Protein AF-A0A7S4ITY6-F1 (afdb_monomer)

Secondary structure (DSSP, 8-state):
-------SSSSSSSSSS-----S-TTSSSSHHHHSSS-----------S---SS-B-SSSS----HHHHHTT--EEEBSSTTEEEEE-TTS-EEEEEPPTT-------

Structure (mmCIF, N/CA/C/O backbone):
data_AF-A0A7S4ITY6-F1
#
_entry.id   AF-A0A7S4ITY6-F1
#
loop_
_atom_site.group_PDB
_atom_site.id
_atom_site.type_symbol
_atom_site.label_atom_id
_atom_site.label_alt_id
_atom_site.label_comp_id
_atom_site.label_asym_id
_atom_site.label_entity_id
_atom_site.label_seq_id
_atom_site.pdbx_PDB_ins_code
_atom_site.Cartn_x
_atom_site.Cartn_y
_atom_site.Cartn_z
_atom_site.occupancy
_atom_site.B_iso_or_equiv
_atom_site.auth_seq_id
_atom_site.auth_comp_id
_atom_site.auth_asym_id
_atom_site.auth_atom_id
_atom_site.pdbx_PDB_model_num
ATOM 1 N N . ARG A 1 1 ? -56.548 37.375 -19.224 1.00 33.31 1 ARG A N 1
ATOM 2 C CA . ARG A 1 1 ? -56.047 38.772 -19.326 1.00 33.31 1 ARG A CA 1
ATOM 3 C C . ARG A 1 1 ? -55.500 39.157 -17.947 1.00 33.31 1 ARG A C 1
ATOM 5 O O . ARG A 1 1 ? -56.128 38.725 -16.995 1.00 33.31 1 ARG A O 1
ATOM 12 N N . PRO A 1 2 ? -54.478 40.008 -17.806 1.00 44.12 2 PRO A N 1
ATOM 13 C CA . PRO A 1 2 ? -53.086 39.839 -18.222 1.00 44.12 2 PRO A CA 1
ATOM 14 C C . PRO A 1 2 ? -52.087 39.979 -17.032 1.00 44.12 2 PRO A C 1
ATOM 16 O O . PRO A 1 2 ? -52.479 40.334 -15.932 1.00 44.12 2 PRO A O 1
ATOM 19 N N . VAL A 1 3 ? -50.805 39.727 -17.342 1.00 44.00 3 VAL A N 1
ATOM 20 C CA . VAL A 1 3 ? -49.527 40.253 -16.783 1.00 44.00 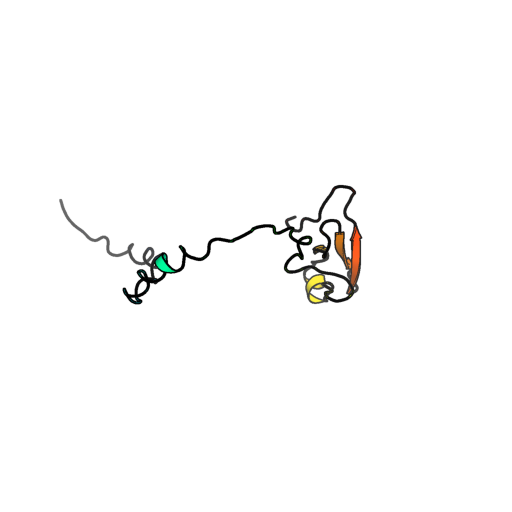3 VAL A CA 1
ATOM 21 C C . VAL A 1 3 ? -49.043 40.004 -15.333 1.00 44.00 3 VAL A C 1
ATOM 23 O O . VAL A 1 3 ? -49.559 40.562 -14.377 1.00 44.00 3 VAL A O 1
ATOM 26 N N . THR A 1 4 ? -47.873 39.327 -15.289 1.00 40.16 4 THR A N 1
ATOM 27 C CA . THR A 1 4 ? -46.648 39.553 -14.465 1.00 40.16 4 THR A CA 1
ATOM 28 C C . THR A 1 4 ? -46.755 39.400 -12.938 1.00 40.16 4 THR A C 1
ATOM 30 O O . THR A 1 4 ? -47.620 39.979 -12.311 1.00 40.16 4 THR A O 1
ATOM 33 N N . SER A 1 5 ? -45.869 38.679 -12.242 1.00 42.88 5 SER A N 1
ATOM 34 C CA . SER A 1 5 ? -44.430 38.960 -12.175 1.00 42.88 5 SER A CA 1
ATOM 35 C C . SER A 1 5 ? -43.646 37.752 -11.628 1.00 42.88 5 SER A C 1
ATOM 37 O O . SER A 1 5 ? -43.806 37.349 -10.477 1.00 42.88 5 SER A O 1
ATOM 39 N N . SER A 1 6 ? -42.789 37.169 -12.465 1.00 48.59 6 SER A N 1
ATOM 40 C CA . SER A 1 6 ? -41.898 36.039 -12.165 1.00 48.59 6 SER A CA 1
ATOM 41 C C . SER A 1 6 ? -40.609 36.512 -11.478 1.00 48.59 6 SER A C 1
ATOM 43 O O . SER A 1 6 ? -39.512 36.314 -11.993 1.00 48.59 6 SER A O 1
ATOM 45 N N . ALA A 1 7 ? -40.729 37.178 -10.330 1.00 47.72 7 ALA A N 1
ATOM 46 C CA . ALA A 1 7 ? -39.608 37.855 -9.672 1.00 47.72 7 ALA A CA 1
ATOM 47 C C . ALA A 1 7 ? -38.892 37.029 -8.580 1.00 47.72 7 ALA A C 1
ATOM 49 O O . ALA A 1 7 ? -38.304 37.610 -7.672 1.00 47.72 7 ALA A O 1
ATOM 50 N N . SER A 1 8 ? -38.922 35.689 -8.603 1.00 53.78 8 SER A N 1
ATOM 51 C CA . SER A 1 8 ? -38.268 34.903 -7.527 1.00 53.78 8 SER A CA 1
ATOM 52 C C . SER A 1 8 ? -37.541 33.621 -7.938 1.00 53.78 8 SER A C 1
ATOM 54 O O . SER A 1 8 ? -37.153 32.855 -7.065 1.00 53.78 8 SER A O 1
ATOM 56 N N . LEU A 1 9 ? -37.282 33.380 -9.228 1.00 45.12 9 LEU A N 1
ATOM 57 C CA . LEU A 1 9 ? -36.631 32.132 -9.676 1.00 45.12 9 LEU A CA 1
ATOM 58 C C . LEU A 1 9 ? -35.388 32.310 -10.564 1.00 45.12 9 LEU A C 1
ATOM 60 O O . LEU A 1 9 ? -34.905 31.340 -11.136 1.00 45.12 9 LEU A O 1
ATOM 64 N N . THR A 1 10 ? -34.813 33.511 -10.650 1.00 48.38 10 THR A N 1
ATOM 65 C CA . THR A 1 10 ? -33.599 33.764 -11.456 1.00 48.38 10 THR A CA 1
ATOM 66 C C . THR A 1 10 ? -32.298 33.867 -10.654 1.00 48.38 10 THR A C 1
ATOM 68 O O . THR A 1 10 ? -31.246 34.078 -11.248 1.00 48.38 10 THR A O 1
ATOM 71 N N . ILE A 1 11 ? -32.310 33.661 -9.332 1.00 51.47 11 ILE A N 1
ATOM 72 C CA . ILE A 1 11 ? -31.093 33.801 -8.502 1.00 51.47 11 ILE A CA 1
ATOM 73 C C . ILE A 1 11 ? -30.236 32.514 -8.447 1.00 51.47 11 ILE A C 1
ATOM 75 O O . ILE A 1 11 ? -29.066 32.584 -8.092 1.00 51.47 11 ILE A O 1
ATOM 79 N N . PHE A 1 12 ? -30.729 31.351 -8.894 1.00 45.78 12 PHE A N 1
ATOM 80 C CA . PHE A 1 12 ? -29.977 30.082 -8.789 1.00 45.78 12 PHE A CA 1
ATOM 81 C C . PHE A 1 12 ? -29.384 29.517 -10.096 1.00 45.78 12 PHE A C 1
ATOM 83 O O . PHE A 1 12 ? -28.828 28.424 -10.075 1.00 45.78 12 PHE A O 1
ATOM 90 N N . LEU A 1 13 ? -29.419 30.241 -11.224 1.00 49.75 13 LEU A N 1
ATOM 91 C CA . LEU A 1 13 ? -28.879 29.752 -12.513 1.00 49.75 13 LEU A CA 1
ATOM 92 C C . LEU A 1 13 ? -27.892 30.716 -13.204 1.00 49.75 13 LEU A C 1
ATOM 94 O O . LEU A 1 13 ? -27.842 30.782 -14.427 1.00 49.75 13 LEU A O 1
ATOM 98 N N . LEU A 1 14 ? -27.082 31.455 -12.438 1.00 44.91 14 LEU A N 1
ATOM 99 C CA . LEU A 1 14 ? -25.975 32.282 -12.960 1.00 44.91 14 LEU A CA 1
ATOM 100 C C . LEU A 1 14 ? -24.695 32.150 -12.105 1.00 44.91 14 LEU A C 1
ATOM 102 O O . LEU A 1 14 ? -23.992 33.124 -11.858 1.00 44.91 14 LEU A O 1
ATOM 106 N N . SER A 1 15 ? -24.378 30.939 -11.633 1.00 47.62 15 SER A N 1
ATOM 107 C CA . SER A 1 15 ? -23.087 30.640 -10.976 1.00 47.62 15 SER A CA 1
ATOM 108 C C . SER A 1 15 ? -22.395 29.410 -11.571 1.00 47.62 15 SER A C 1
ATOM 110 O O . SER A 1 15 ? -21.633 28.702 -10.920 1.00 47.62 15 SER A O 1
ATOM 112 N N . TRP A 1 16 ? -22.666 29.139 -12.844 1.00 43.91 16 TRP A N 1
ATOM 113 C CA . TRP A 1 16 ? -21.936 28.145 -13.610 1.00 43.91 16 TRP A CA 1
ATOM 114 C C . TRP A 1 16 ? -21.806 28.668 -15.036 1.00 43.91 16 TRP A C 1
ATOM 116 O O . TRP A 1 16 ? -22.804 29.030 -15.650 1.00 43.91 16 TRP A O 1
ATOM 126 N N . HIS A 1 17 ? -20.573 28.69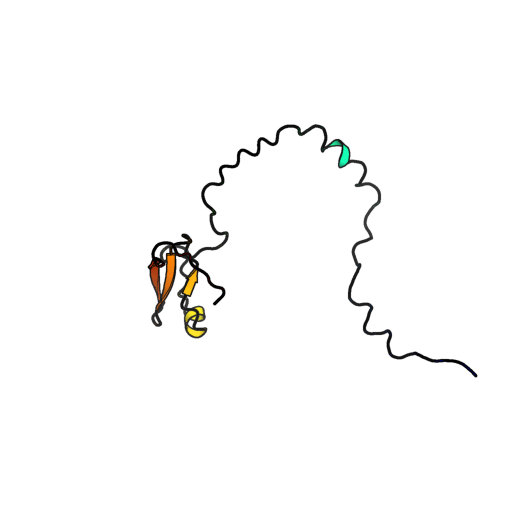0 -15.541 1.00 35.59 17 HIS A N 1
ATOM 127 C CA . HIS A 1 17 ? -20.146 29.087 -16.887 1.00 35.59 17 HIS A CA 1
ATOM 128 C C . HIS A 1 17 ? -19.725 30.561 -17.125 1.00 35.59 17 HIS A C 1
ATOM 130 O O . HIS A 1 17 ? -20.524 31.489 -17.114 1.00 35.59 17 HIS A O 1
ATOM 136 N N . GLN A 1 18 ? -18.445 30.695 -17.510 1.00 42.91 18 GLN A N 1
ATOM 137 C CA . GLN A 1 18 ? -17.805 31.790 -18.264 1.00 42.91 18 GLN A CA 1
ATOM 138 C C . GLN A 1 18 ? -17.242 33.010 -17.507 1.00 42.91 18 GLN A C 1
ATOM 140 O O . GLN A 1 18 ? -17.611 34.148 -17.774 1.00 42.91 18 GLN A O 1
ATOM 145 N N . SER A 1 19 ? -16.181 32.790 -16.724 1.00 41.25 19 SER A N 1
ATOM 146 C CA . SER A 1 19 ? -15.161 33.823 -16.451 1.00 41.25 19 SER A CA 1
ATOM 147 C C . SER A 1 19 ? -13.825 33.453 -17.097 1.00 41.25 19 SER A C 1
ATOM 149 O O . SER A 1 19 ? -12.822 33.268 -16.416 1.00 41.25 19 SER A O 1
ATOM 151 N N . LYS A 1 20 ? -13.789 33.320 -18.425 1.00 49.78 20 LYS A N 1
ATOM 152 C CA . LYS A 1 20 ? -12.532 33.360 -19.191 1.00 49.78 20 LYS A CA 1
ATOM 153 C C . LYS A 1 20 ? -12.743 34.034 -20.536 1.00 49.78 20 LYS A C 1
ATOM 155 O O . LYS A 1 20 ? -12.580 33.399 -21.562 1.00 49.78 20 LYS A O 1
ATOM 160 N N . MET A 1 21 ? -13.066 35.322 -20.542 1.00 46.09 21 MET A N 1
ATOM 161 C CA . MET A 1 21 ? -12.803 36.172 -21.706 1.00 46.09 21 MET A CA 1
ATOM 162 C C . MET A 1 21 ? -12.582 37.614 -21.264 1.00 46.09 21 MET A C 1
ATOM 164 O O . MET A 1 21 ? -13.470 38.442 -21.364 1.00 46.09 21 MET A O 1
ATOM 168 N N . PHE A 1 22 ? -11.373 37.900 -20.776 1.00 47.75 22 PHE A N 1
ATOM 169 C CA . PHE A 1 22 ? -10.772 39.233 -20.870 1.00 47.75 22 PHE A CA 1
ATOM 170 C C . PHE A 1 22 ? -9.245 39.120 -20.750 1.00 47.75 22 PHE A C 1
ATOM 172 O O . PHE A 1 22 ? -8.657 39.360 -19.693 1.00 47.75 22 PHE A O 1
ATOM 179 N N . ARG A 1 23 ? -8.580 38.725 -21.848 1.00 55.28 23 ARG A N 1
ATOM 180 C CA . ARG A 1 23 ? -7.209 39.185 -22.120 1.00 55.28 23 ARG A CA 1
ATOM 181 C C . ARG A 1 23 ? -6.805 39.037 -23.597 1.00 55.28 23 ARG A C 1
ATOM 183 O O . ARG A 1 23 ? -6.550 37.947 -24.083 1.00 55.28 23 ARG A O 1
ATOM 190 N N . ASN A 1 24 ? -6.736 40.200 -24.247 1.00 43.44 24 ASN A N 1
ATOM 191 C CA . ASN A 1 24 ? -5.860 40.619 -25.349 1.00 43.44 24 ASN A CA 1
ATOM 192 C C . ASN A 1 24 ? -5.862 39.870 -26.703 1.00 43.44 24 ASN A C 1
ATOM 194 O O . ASN A 1 24 ? -5.265 38.814 -26.879 1.00 43.44 24 ASN A O 1
ATOM 198 N N . ARG A 1 25 ? -6.404 40.553 -27.721 1.00 53.47 25 ARG A N 1
ATOM 199 C CA . ARG A 1 25 ? -6.543 40.180 -29.146 1.00 53.47 25 ARG A CA 1
ATOM 200 C C . ARG A 1 25 ? -5.240 40.092 -29.978 1.00 53.47 25 ARG A C 1
ATOM 202 O O . ARG A 1 25 ? -5.318 40.105 -31.199 1.00 53.47 25 ARG A O 1
ATOM 209 N N . ILE A 1 26 ? -4.054 40.007 -29.370 1.00 54.59 26 ILE A N 1
ATOM 210 C CA . ILE A 1 26 ? -2.767 40.087 -30.107 1.00 54.59 26 ILE A CA 1
ATOM 211 C C . ILE A 1 26 ? -2.040 38.723 -30.210 1.00 54.59 26 ILE A C 1
ATOM 213 O O . ILE A 1 26 ? -1.167 38.550 -31.054 1.00 54.59 26 ILE A O 1
ATOM 217 N N . TYR A 1 27 ? -2.434 37.706 -29.433 1.00 53.97 27 TYR A N 1
ATOM 218 C CA . TYR A 1 27 ? -1.668 36.451 -29.292 1.00 53.97 27 TYR A CA 1
ATOM 219 C C . TYR A 1 27 ? -2.068 35.293 -30.219 1.00 53.97 27 TYR A C 1
ATOM 221 O O . TYR A 1 27 ? -1.481 34.219 -30.139 1.00 53.97 27 TYR A O 1
ATOM 229 N N . THR A 1 28 ? -3.059 35.461 -31.091 1.00 53.53 28 THR A N 1
ATOM 230 C CA . THR A 1 28 ? -3.553 34.357 -31.935 1.00 53.53 28 THR A CA 1
ATOM 231 C C . THR A 1 28 ? -2.886 34.281 -33.308 1.00 53.53 28 THR A C 1
ATOM 233 O O . THR A 1 28 ? -2.951 33.236 -33.947 1.00 53.53 28 THR A O 1
ATOM 236 N N . ALA A 1 29 ? -2.203 35.338 -33.760 1.00 50.78 29 ALA A N 1
ATOM 237 C CA . ALA A 1 29 ? -1.577 35.374 -35.087 1.00 50.78 29 ALA A CA 1
ATOM 238 C C . ALA A 1 29 ? -0.134 34.829 -35.120 1.00 50.78 29 ALA A C 1
ATOM 240 O O . ALA A 1 29 ? 0.358 34.463 -36.182 1.00 50.78 29 ALA A O 1
ATOM 241 N N . THR A 1 30 ? 0.551 34.736 -33.978 1.00 54.12 30 THR A N 1
ATOM 242 C CA . THR A 1 30 ? 1.954 34.284 -33.912 1.00 54.12 30 THR A CA 1
ATOM 243 C C . THR A 1 30 ? 2.106 32.778 -33.713 1.00 54.12 30 THR A C 1
ATOM 245 O O . THR A 1 30 ? 3.150 32.224 -34.039 1.00 54.12 30 THR A O 1
ATOM 248 N N . ILE A 1 31 ? 1.070 32.090 -33.230 1.00 55.03 31 ILE A N 1
ATOM 249 C CA . ILE A 1 31 ? 1.137 30.659 -32.894 1.00 55.03 31 ILE A CA 1
ATOM 250 C C . ILE A 1 31 ? 1.103 29.771 -34.153 1.00 55.03 31 ILE A C 1
ATOM 252 O O . ILE A 1 31 ? 1.740 28.721 -34.181 1.00 55.03 31 ILE A O 1
ATOM 256 N N . PHE A 1 32 ? 0.455 30.211 -35.237 1.00 49.94 32 PHE A N 1
ATOM 257 C CA . PHE A 1 32 ? 0.353 29.422 -36.473 1.00 49.94 32 PHE A CA 1
ATOM 258 C C . PHE A 1 32 ? 1.644 29.372 -37.308 1.00 49.94 32 PHE A C 1
ATOM 260 O O . PHE A 1 32 ? 1.830 28.435 -38.080 1.00 49.94 32 PHE A O 1
ATOM 267 N N . LEU A 1 33 ? 2.569 30.320 -37.128 1.00 51.25 33 LEU A N 1
ATOM 268 C CA . LEU A 1 33 ? 3.859 30.325 -37.834 1.00 51.25 33 LEU A CA 1
ATOM 269 C C . LEU A 1 33 ? 4.897 29.393 -37.192 1.00 51.25 33 LEU A C 1
ATOM 271 O O . LEU A 1 33 ? 5.761 28.861 -37.884 1.00 51.25 33 LEU A O 1
ATOM 275 N N . VAL A 1 34 ? 4.801 29.147 -35.883 1.00 54.28 34 VAL A N 1
ATOM 276 C CA . VAL A 1 34 ? 5.766 28.295 -35.165 1.00 54.28 34 VAL A CA 1
ATOM 277 C C . VAL A 1 34 ? 5.522 26.798 -35.397 1.00 54.28 34 VAL A C 1
ATOM 279 O O . VAL A 1 34 ? 6.433 25.997 -35.202 1.00 54.28 34 VAL A O 1
ATOM 282 N N . ALA A 1 35 ? 4.319 26.418 -35.841 1.00 54.88 35 ALA A N 1
ATOM 283 C CA . ALA A 1 35 ? 3.932 25.023 -36.057 1.00 54.88 35 ALA A CA 1
ATOM 284 C C . ALA A 1 35 ? 4.407 24.433 -37.404 1.00 54.88 35 ALA A C 1
ATOM 286 O O . ALA A 1 35 ? 4.497 23.217 -37.525 1.00 54.88 35 ALA A O 1
ATOM 287 N N . PHE A 1 36 ? 4.755 25.254 -38.405 1.00 52.72 36 PHE A N 1
ATOM 288 C CA . PHE A 1 36 ? 5.117 24.770 -39.752 1.00 52.72 36 PHE A CA 1
ATOM 289 C C . PHE A 1 36 ? 6.615 24.491 -39.973 1.00 52.72 36 PHE A C 1
ATOM 291 O O . PHE A 1 36 ? 6.971 23.899 -40.986 1.00 52.72 36 PHE A O 1
ATOM 298 N N . LEU A 1 37 ? 7.503 24.864 -39.042 1.00 56.44 37 LEU A N 1
ATOM 299 C CA . LEU A 1 37 ? 8.955 24.628 -39.174 1.00 56.44 37 LEU A CA 1
ATOM 300 C C . LEU A 1 37 ? 9.519 23.566 -38.219 1.00 56.44 37 LEU A C 1
ATOM 302 O O . LEU A 1 37 ? 10.705 23.256 -38.286 1.00 56.44 37 LEU A O 1
ATOM 306 N N . LYS A 1 38 ? 8.692 22.962 -37.360 1.00 50.25 38 LYS A N 1
ATOM 307 C CA . LYS A 1 38 ? 9.079 21.798 -36.548 1.00 50.25 38 LYS A CA 1
ATOM 308 C C . LYS A 1 38 ? 8.499 20.516 -37.141 1.00 50.25 38 LYS A C 1
ATOM 310 O O . LYS A 1 38 ? 7.708 19.811 -36.532 1.00 50.25 38 LYS A O 1
ATOM 315 N N . GLY A 1 39 ? 8.922 20.225 -38.370 1.00 54.81 39 GLY A N 1
ATOM 316 C CA . GLY A 1 39 ? 8.916 18.866 -38.893 1.00 54.81 39 GLY A CA 1
ATOM 317 C C . GLY A 1 39 ? 10.077 18.091 -38.274 1.00 54.81 39 GLY A C 1
ATOM 318 O O . GLY A 1 39 ? 11.221 18.372 -38.613 1.00 54.81 39 GLY A O 1
ATOM 319 N N . ALA A 1 40 ? 9.757 17.187 -37.344 1.00 54.91 40 ALA A N 1
ATOM 320 C CA . ALA A 1 40 ? 10.497 15.986 -36.928 1.00 54.91 40 ALA A CA 1
ATOM 321 C C . ALA A 1 40 ? 10.092 15.615 -35.491 1.00 54.91 40 ALA A C 1
ATOM 323 O O . ALA A 1 40 ? 10.886 15.735 -34.563 1.00 54.91 40 ALA A O 1
ATOM 324 N N . GLU A 1 41 ? 8.864 15.141 -35.292 1.00 53.94 41 GLU A N 1
ATOM 325 C CA . GLU A 1 41 ? 8.578 14.310 -34.120 1.00 53.94 41 GLU A CA 1
ATOM 326 C C . GLU A 1 41 ? 8.613 12.855 -34.587 1.00 53.94 41 GLU A C 1
ATOM 328 O O . GLU A 1 41 ? 7.605 12.249 -34.944 1.00 53.94 41 GLU A O 1
ATOM 333 N N . LEU A 1 42 ? 9.836 12.315 -34.648 1.00 44.78 42 LEU A N 1
ATOM 334 C CA . LEU A 1 42 ? 10.080 10.883 -34.513 1.00 44.78 42 LEU A CA 1
ATOM 335 C C . LEU A 1 42 ? 9.533 10.481 -33.141 1.00 44.78 42 LEU A C 1
ATOM 337 O O . LEU A 1 42 ? 10.241 10.498 -32.138 1.00 44.78 42 LEU A O 1
ATOM 341 N N . PHE A 1 43 ? 8.247 10.144 -33.098 1.00 49.34 43 PHE A N 1
ATOM 342 C CA . PHE A 1 43 ? 7.632 9.479 -31.960 1.00 49.34 43 PHE A CA 1
ATOM 343 C C . PHE A 1 43 ? 8.051 8.002 -31.981 1.00 49.34 43 PHE A C 1
ATOM 345 O O . PHE A 1 43 ? 7.256 7.095 -32.204 1.00 49.34 43 PHE A O 1
ATOM 352 N N . THR A 1 44 ? 9.349 7.757 -31.809 1.00 48.25 44 THR A N 1
ATOM 353 C CA . THR A 1 44 ? 9.863 6.479 -31.319 1.00 48.25 44 THR A CA 1
ATOM 354 C C . THR A 1 44 ? 9.983 6.602 -29.812 1.00 48.25 44 THR A C 1
ATOM 356 O O . THR A 1 44 ? 11.083 6.744 -29.285 1.00 48.25 44 THR A O 1
ATOM 359 N N . ASP A 1 45 ? 8.848 6.588 -29.117 1.00 56.22 45 ASP A N 1
ATOM 360 C CA . ASP A 1 45 ? 8.850 6.407 -27.672 1.00 56.22 45 ASP A CA 1
ATOM 361 C C . ASP A 1 45 ? 8.577 4.931 -27.377 1.00 56.22 45 ASP A C 1
ATOM 363 O O . ASP A 1 45 ? 7.441 4.468 -27.265 1.00 56.22 45 ASP A O 1
ATOM 367 N N . ALA A 1 46 ? 9.659 4.158 -27.304 1.00 61.44 46 ALA A N 1
ATOM 368 C CA . ALA A 1 46 ? 9.657 2.985 -26.455 1.00 61.44 46 ALA A CA 1
ATOM 369 C C . ALA A 1 46 ? 9.607 3.504 -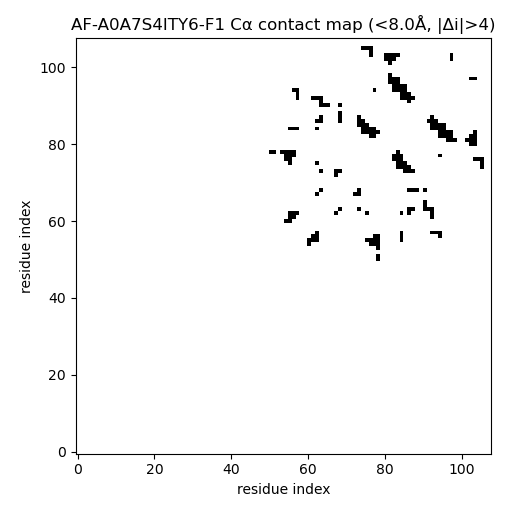25.012 1.00 61.44 46 ALA A C 1
ATOM 371 O O . ALA A 1 46 ? 10.654 3.746 -24.414 1.00 61.44 46 ALA A O 1
ATOM 372 N N . GLN A 1 47 ? 8.398 3.712 -24.477 1.00 60.53 47 GLN A N 1
ATOM 373 C CA . GLN A 1 47 ? 8.204 4.071 -23.073 1.00 60.53 47 GLN A CA 1
ATOM 374 C C . GLN A 1 47 ? 8.921 3.020 -22.211 1.00 60.53 47 GLN A C 1
ATOM 376 O O . GLN A 1 47 ? 8.502 1.855 -22.223 1.00 60.53 47 GLN A O 1
ATOM 381 N N . PRO A 1 48 ? 9.970 3.369 -21.440 1.00 62.53 48 PRO A N 1
ATOM 382 C CA . PRO A 1 48 ? 10.454 2.468 -20.411 1.00 62.53 48 PRO A CA 1
ATOM 383 C C . PRO A 1 48 ? 9.308 2.301 -19.408 1.00 62.53 48 PRO A C 1
ATOM 385 O O . PRO A 1 48 ? 8.722 3.285 -18.957 1.00 62.53 48 PRO A O 1
ATOM 388 N N . LEU A 1 49 ? 8.940 1.044 -19.157 1.00 5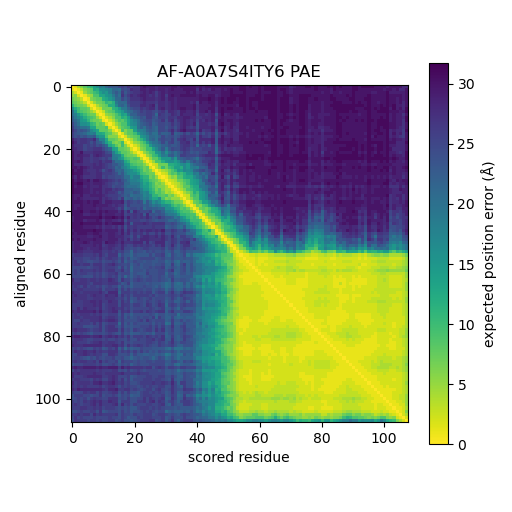7.28 49 LEU A N 1
ATOM 389 C CA . LEU A 1 49 ? 7.791 0.589 -18.370 1.00 57.28 49 LEU A CA 1
ATOM 390 C C . LEU A 1 49 ? 7.322 1.602 -17.317 1.00 57.28 49 LEU A C 1
ATOM 392 O O . LEU A 1 49 ? 8.007 1.837 -16.326 1.00 57.28 49 LEU A O 1
ATOM 396 N N . ARG A 1 50 ? 6.141 2.181 -17.576 1.00 60.06 50 ARG A N 1
ATOM 397 C CA . ARG A 1 50 ? 5.283 2.969 -16.675 1.00 60.06 50 ARG A CA 1
ATOM 398 C C . ARG A 1 50 ? 5.801 3.035 -15.234 1.00 60.06 50 ARG A C 1
ATOM 400 O O . ARG A 1 50 ? 5.387 2.252 -14.383 1.00 60.06 50 ARG A O 1
ATOM 407 N N . LYS A 1 51 ? 6.634 4.029 -14.933 1.00 53.00 51 LYS A N 1
ATOM 408 C CA . LYS A 1 51 ? 6.794 4.488 -13.555 1.00 53.00 51 LYS A CA 1
ATOM 409 C C . LYS A 1 51 ? 5.444 5.076 -13.145 1.00 53.00 51 LYS A C 1
ATOM 411 O O . LYS A 1 51 ? 5.113 6.189 -13.551 1.00 53.00 51 LYS A O 1
ATOM 416 N N . LEU A 1 52 ? 4.627 4.288 -12.444 1.00 59.50 52 LEU A N 1
ATOM 417 C CA . LEU A 1 52 ? 3.353 4.741 -11.892 1.00 59.50 52 LEU A CA 1
ATOM 418 C C . LEU A 1 52 ? 3.655 6.014 -11.092 1.00 59.50 52 LEU A C 1
ATOM 420 O O . LEU A 1 52 ? 4.528 6.004 -10.227 1.00 59.50 52 LEU A O 1
ATOM 424 N N . THR A 1 53 ? 3.008 7.128 -11.430 1.00 66.31 53 THR A N 1
ATOM 425 C CA . THR A 1 53 ? 3.362 8.467 -10.922 1.00 66.31 53 THR A CA 1
ATOM 426 C C . THR A 1 53 ? 3.246 8.602 -9.390 1.00 66.31 53 THR A C 1
ATOM 428 O O . THR A 1 53 ? 3.715 9.583 -8.826 1.00 66.31 53 THR A O 1
ATOM 431 N N . SER A 1 54 ? 2.744 7.585 -8.692 1.00 80.12 54 SER A N 1
ATOM 432 C CA . SER A 1 54 ? 2.951 7.361 -7.259 1.00 80.12 54 SER A CA 1
ATOM 433 C C . SER A 1 54 ? 2.770 5.869 -6.958 1.00 80.12 54 SER A C 1
ATOM 435 O O . SER A 1 54 ? 1.691 5.334 -7.211 1.00 80.12 54 SER A O 1
ATOM 437 N N . CYS A 1 55 ? 3.797 5.192 -6.447 1.00 88.88 55 CYS A N 1
ATOM 438 C CA . CYS A 1 55 ? 3.743 3.778 -6.068 1.00 88.88 55 CYS A CA 1
ATOM 439 C C . CYS A 1 55 ? 4.447 3.541 -4.737 1.00 88.88 55 CYS A C 1
ATOM 441 O O . CYS A 1 55 ? 5.368 4.287 -4.412 1.00 88.88 55 CYS A O 1
ATOM 443 N N . PHE A 1 56 ? 4.033 2.519 -3.992 1.00 94.38 56 PHE A N 1
ATOM 444 C CA . PHE A 1 56 ? 4.571 2.204 -2.672 1.00 94.38 56 PHE A CA 1
ATOM 445 C C . PHE A 1 56 ? 5.536 1.013 -2.694 1.00 94.38 56 PHE A C 1
ATOM 447 O O . PHE A 1 56 ? 5.444 0.121 -3.544 1.00 94.38 56 PHE A O 1
ATOM 454 N N . ASP A 1 57 ? 6.453 1.004 -1.733 1.00 94.75 57 ASP A N 1
ATOM 455 C CA . ASP A 1 57 ? 7.373 -0.090 -1.433 1.00 94.75 57 ASP A CA 1
ATOM 456 C C . ASP A 1 57 ? 7.684 -0.101 0.077 1.00 94.75 57 ASP A C 1
ATOM 458 O O . ASP A 1 57 ? 7.321 0.821 0.795 1.00 94.75 57 ASP A O 1
ATOM 462 N N . CYS A 1 58 ? 8.361 -1.132 0.582 1.00 95.62 58 CYS A N 1
ATOM 463 C CA . CYS A 1 58 ? 8.705 -1.212 2.010 1.00 95.62 58 CYS A CA 1
ATOM 464 C C . CYS A 1 58 ? 10.106 -0.664 2.334 1.00 95.62 58 CYS A C 1
ATOM 466 O O . CYS A 1 58 ? 10.700 -1.046 3.340 1.00 95.62 58 CYS A O 1
ATOM 468 N N . THR A 1 59 ? 10.707 0.144 1.454 1.00 94.50 59 THR A N 1
ATOM 469 C CA . THR A 1 59 ? 12.110 0.586 1.591 1.00 94.50 59 THR A CA 1
ATOM 470 C C . THR A 1 59 ? 12.254 2.102 1.572 1.00 94.50 59 THR A C 1
ATOM 472 O O . THR A 1 59 ? 12.995 2.662 2.374 1.00 94.50 59 THR A O 1
ATOM 475 N N . SER A 1 60 ? 11.574 2.769 0.649 1.00 92.44 60 SER A N 1
ATOM 476 C CA . SER A 1 60 ? 11.692 4.195 0.363 1.00 92.44 60 SER A CA 1
ATOM 477 C C . SER A 1 60 ? 10.355 4.937 0.403 1.00 92.44 60 SER A C 1
ATOM 479 O O . SER A 1 60 ? 10.346 6.134 0.686 1.00 92.44 60 SER A O 1
ATOM 481 N N . ASN A 1 61 ? 9.233 4.250 0.168 1.00 94.44 61 ASN A N 1
ATOM 482 C CA . ASN A 1 61 ? 7.897 4.839 0.183 1.00 94.44 61 ASN A CA 1
ATOM 483 C C . ASN A 1 61 ? 6.888 3.901 0.862 1.00 94.44 61 ASN A C 1
ATOM 485 O O . ASN A 1 61 ? 6.049 3.300 0.189 1.00 94.44 61 ASN A O 1
ATOM 489 N N . ASP A 1 62 ? 7.001 3.778 2.187 1.00 95.19 62 ASP A N 1
ATOM 490 C CA . ASP A 1 62 ? 6.184 2.884 3.015 1.00 95.19 62 ASP A CA 1
ATOM 491 C C . ASP A 1 62 ? 4.809 3.510 3.346 1.00 95.19 62 ASP A C 1
ATOM 493 O O . ASP A 1 62 ? 4.750 4.571 3.980 1.00 95.19 62 ASP A O 1
ATOM 497 N N . PRO A 1 63 ? 3.685 2.882 2.944 1.00 96.12 63 PRO A N 1
ATOM 498 C CA . PRO A 1 63 ? 2.346 3.369 3.242 1.00 96.12 63 PRO A CA 1
ATOM 499 C C . PRO A 1 63 ? 1.835 2.956 4.632 1.00 96.12 63 PRO A C 1
ATOM 501 O O . PRO A 1 63 ? 0.760 3.410 5.031 1.00 96.12 63 PRO A O 1
ATOM 504 N N . CYS A 1 64 ? 2.544 2.121 5.392 1.00 97.12 64 CYS A N 1
ATOM 505 C CA . CYS A 1 64 ? 2.101 1.546 6.666 1.00 97.12 64 CYS A CA 1
ATOM 506 C C . CYS A 1 64 ? 2.260 2.517 7.849 1.00 97.12 64 CYS A C 1
ATOM 508 O O . CYS A 1 64 ? 2.875 2.238 8.880 1.00 97.12 64 CYS A O 1
ATOM 510 N N . THR A 1 65 ? 1.657 3.695 7.701 1.00 97.19 65 THR A N 1
ATOM 511 C CA . THR A 1 65 ? 1.570 4.717 8.745 1.00 97.19 65 THR A CA 1
ATOM 512 C C . THR A 1 65 ? 0.464 4.387 9.748 1.00 97.19 65 THR A C 1
ATOM 514 O O . THR A 1 65 ? -0.551 3.786 9.394 1.00 97.19 65 THR A O 1
ATOM 517 N N . ALA A 1 66 ? 0.618 4.844 10.994 1.00 97.56 66 ALA A N 1
ATOM 518 C CA . ALA A 1 66 ? -0.426 4.712 12.013 1.00 97.56 66 ALA A CA 1
ATOM 519 C C . ALA A 1 66 ? -1.770 5.311 11.552 1.00 97.56 66 ALA A C 1
ATOM 521 O O . ALA A 1 66 ? -2.824 4.752 11.834 1.00 97.56 66 ALA A O 1
ATOM 522 N N . THR A 1 67 ? -1.740 6.409 10.786 1.00 97.69 67 THR A N 1
ATOM 523 C CA . THR A 1 67 ? -2.938 7.015 10.187 1.00 97.69 67 THR A CA 1
ATOM 524 C C . THR A 1 67 ? -3.658 6.044 9.256 1.00 97.69 67 THR A C 1
ATOM 526 O O . THR A 1 67 ? -4.853 5.829 9.421 1.00 97.69 67 THR A O 1
ATOM 529 N N . ASN A 1 68 ? -2.940 5.415 8.321 1.00 96.44 68 ASN A N 1
ATOM 530 C CA . ASN A 1 68 ? -3.553 4.476 7.381 1.00 96.44 68 ASN A CA 1
ATOM 531 C C . ASN A 1 68 ? -4.118 3.238 8.089 1.00 96.44 68 ASN A C 1
ATOM 533 O O . ASN A 1 68 ? -5.185 2.771 7.710 1.00 96.44 68 ASN A O 1
ATOM 537 N N . ILE A 1 69 ? -3.459 2.743 9.139 1.00 97.12 69 ILE A N 1
ATOM 538 C CA . ILE A 1 69 ? -3.965 1.612 9.936 1.00 97.12 69 ILE A CA 1
ATOM 539 C C . ILE A 1 69 ? -5.246 1.986 10.686 1.00 97.12 69 ILE A C 1
ATOM 541 O O . ILE A 1 69 ? -6.210 1.228 10.649 1.00 97.12 69 ILE A O 1
ATOM 545 N N . ASN A 1 70 ? -5.286 3.163 11.314 1.00 97.50 70 ASN A N 1
ATOM 546 C CA . ASN A 1 70 ? -6.481 3.655 12.009 1.00 97.50 70 ASN A CA 1
ATOM 547 C C . ASN A 1 70 ? -7.663 3.904 11.055 1.00 97.50 70 ASN A C 1
ATOM 549 O O . ASN A 1 70 ? -8.812 3.881 11.484 1.00 97.50 70 ASN A O 1
ATOM 553 N N . GLU A 1 71 ? -7.383 4.149 9.774 1.00 96.94 71 GLU A N 1
ATOM 554 C CA . GLU A 1 71 ? -8.375 4.268 8.699 1.00 96.94 71 GLU A CA 1
ATOM 555 C C . GLU A 1 71 ? -8.662 2.931 7.989 1.00 96.94 71 GLU A C 1
ATOM 557 O O . GLU A 1 71 ? -9.321 2.924 6.951 1.00 96.94 71 GLU A O 1
ATOM 562 N N . GLU A 1 72 ? -8.143 1.812 8.505 1.00 95.62 72 GLU A N 1
ATOM 563 C CA . GLU A 1 72 ? -8.290 0.462 7.940 1.00 95.62 72 GLU A CA 1
ATOM 564 C C . GLU A 1 72 ? -7.768 0.322 6.491 1.00 95.62 72 GLU A C 1
ATOM 566 O O . GLU A 1 72 ? -8.127 -0.589 5.742 1.00 95.62 72 GLU A O 1
ATOM 571 N N . LYS A 1 73 ? -6.851 1.204 6.080 1.00 95.69 73 LYS A N 1
ATOM 572 C CA . LYS A 1 73 ? -6.188 1.186 4.770 1.00 95.69 73 LYS A CA 1
ATOM 573 C C . LYS A 1 73 ? -4.979 0.259 4.795 1.00 95.69 73 LYS A C 1
ATOM 575 O O . LYS A 1 73 ? -3.830 0.704 4.830 1.00 95.69 73 LYS A O 1
ATOM 580 N N . PHE A 1 74 ? -5.239 -1.043 4.747 1.00 96.44 74 PHE A N 1
ATOM 581 C CA . PHE A 1 74 ? -4.189 -2.066 4.800 1.00 96.44 74 PHE A CA 1
ATOM 582 C C . PHE A 1 74 ? -3.559 -2.413 3.447 1.00 96.44 74 PHE A C 1
ATOM 584 O O . PHE A 1 74 ? -2.502 -3.036 3.423 1.00 96.44 74 PHE A O 1
ATOM 591 N N . TYR A 1 75 ? -4.171 -2.021 2.329 1.00 95.69 75 TYR A N 1
ATOM 592 C CA . TYR A 1 75 ? -3.727 -2.423 0.994 1.00 95.69 75 TYR A CA 1
ATOM 593 C C . TYR A 1 75 ? -3.464 -1.217 0.100 1.00 95.69 75 TYR A C 1
ATOM 595 O O . TYR A 1 75 ? -4.321 -0.340 -0.027 1.00 95.69 75 TYR A O 1
ATOM 603 N N . HIS A 1 76 ? -2.292 -1.206 -0.537 1.00 94.88 76 HIS A N 1
ATOM 604 C CA . HIS A 1 76 ? -1.792 -0.084 -1.329 1.00 94.88 76 HIS A CA 1
ATOM 605 C C . HIS A 1 76 ? -1.146 -0.555 -2.643 1.00 94.88 76 HIS A C 1
ATOM 607 O O . HIS A 1 76 ? -0.612 -1.667 -2.711 1.00 94.88 76 HIS A O 1
ATOM 613 N N . PRO A 1 77 ? -1.131 0.282 -3.698 1.00 94.44 77 PRO A N 1
ATOM 614 C CA . PRO A 1 77 ? -0.505 -0.066 -4.971 1.00 94.44 77 PRO A CA 1
ATOM 615 C C . PRO A 1 77 ? 1.025 -0.129 -4.867 1.00 94.44 77 PRO A C 1
ATOM 617 O O . PRO A 1 77 ? 1.668 0.841 -4.463 1.00 94.44 77 PRO A O 1
ATOM 620 N N . ALA A 1 78 ? 1.621 -1.243 -5.301 1.00 94.25 78 ALA A N 1
ATOM 621 C CA . ALA A 1 78 ? 3.074 -1.365 -5.401 1.00 94.25 78 ALA A CA 1
ATOM 622 C C . ALA A 1 78 ? 3.622 -0.724 -6.688 1.00 94.25 78 ALA A C 1
ATOM 624 O O . ALA A 1 78 ? 2.885 -0.385 -7.616 1.00 94.25 78 ALA A O 1
ATOM 625 N N . CYS A 1 79 ? 4.946 -0.585 -6.772 1.00 90.19 79 CYS A N 1
ATOM 626 C CA . CYS A 1 79 ? 5.622 -0.098 -7.982 1.00 90.19 79 CYS A CA 1
ATOM 627 C C . CYS A 1 79 ? 5.557 -1.058 -9.174 1.00 90.19 79 CYS A C 1
ATOM 629 O O . CYS A 1 79 ? 5.703 -0.619 -10.314 1.00 90.19 79 CYS A O 1
ATOM 631 N N . SER A 1 80 ? 5.286 -2.340 -8.929 1.00 91.25 80 SER A N 1
ATOM 632 C CA . SER A 1 80 ? 4.928 -3.309 -9.964 1.00 91.25 80 SER A CA 1
ATOM 633 C C . SER A 1 80 ? 3.424 -3.552 -9.954 1.00 91.25 80 SER A C 1
ATOM 635 O O . SER A 1 80 ? 2.843 -3.773 -8.896 1.00 91.25 80 SER A O 1
ATOM 637 N N . SER A 1 81 ? 2.793 -3.600 -11.130 1.00 91.19 81 SER A N 1
ATOM 638 C CA . SER A 1 81 ? 1.358 -3.894 -11.247 1.00 91.19 81 SER A CA 1
ATOM 639 C C . SER A 1 81 ? 0.994 -5.331 -10.871 1.00 91.19 81 SER A C 1
ATOM 641 O O . SER A 1 81 ? -0.177 -5.612 -10.645 1.00 91.19 81 SER A O 1
ATOM 643 N N . SER A 1 82 ? 1.965 -6.248 -10.828 1.00 93.88 82 SER A N 1
ATOM 644 C CA . SER A 1 82 ? 1.773 -7.643 -10.405 1.00 93.88 82 SER A CA 1
ATOM 645 C C . SER A 1 82 ? 2.009 -7.846 -8.905 1.00 93.88 82 SER A C 1
ATOM 647 O O . SER A 1 82 ? 2.162 -8.981 -8.454 1.00 93.88 82 SER A O 1
ATOM 649 N N . GLN A 1 83 ? 2.144 -6.758 -8.150 1.00 95.25 83 GLN A N 1
ATOM 650 C CA . GLN A 1 83 ? 2.368 -6.762 -6.714 1.00 95.25 83 GLN A CA 1
ATOM 651 C C . GLN A 1 83 ? 1.491 -5.701 -6.049 1.00 95.25 83 GLN A C 1
ATOM 653 O O . GLN A 1 83 ? 1.005 -4.767 -6.688 1.00 95.25 83 GLN A O 1
ATOM 658 N N . PHE A 1 84 ? 1.324 -5.832 -4.743 1.00 95.75 84 PHE A N 1
ATOM 659 C CA . PHE A 1 84 ? 0.690 -4.838 -3.891 1.00 95.75 84 PHE A CA 1
ATOM 660 C C . PHE A 1 84 ? 1.416 -4.775 -2.551 1.00 95.75 84 PHE A C 1
ATOM 662 O O . PHE A 1 84 ? 2.124 -5.710 -2.175 1.00 95.75 84 PHE A O 1
ATOM 669 N N . VAL A 1 85 ? 1.265 -3.663 -1.844 1.00 97.19 85 VAL A N 1
ATOM 670 C CA . VAL A 1 85 ? 1.784 -3.515 -0.486 1.00 97.19 85 VAL A CA 1
ATOM 671 C 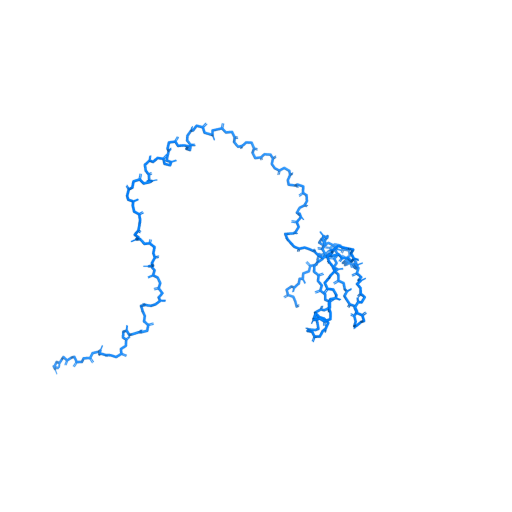C . VAL A 1 85 ? 0.663 -3.827 0.497 1.00 97.19 85 VAL A C 1
ATOM 673 O O . VAL A 1 85 ? -0.427 -3.265 0.397 1.00 97.19 85 VAL A O 1
ATOM 676 N N . GLN A 1 86 ? 0.937 -4.730 1.433 1.00 97.50 86 GLN A N 1
ATOM 677 C CA . GLN A 1 86 ? 0.070 -5.073 2.550 1.00 97.50 86 GLN A CA 1
ATOM 678 C C . GLN A 1 86 ? 0.692 -4.569 3.852 1.00 97.50 86 GLN A C 1
ATOM 680 O O . GLN A 1 86 ? 1.844 -4.874 4.158 1.00 97.50 86 GLN A O 1
ATOM 685 N N . CYS A 1 87 ? -0.097 -3.840 4.629 1.00 98.06 87 CYS A N 1
ATOM 686 C CA . CYS A 1 87 ? 0.236 -3.432 5.982 1.00 98.06 87 CYS A CA 1
ATOM 687 C C . CYS A 1 87 ? -0.383 -4.395 6.995 1.00 98.06 87 CYS A C 1
ATOM 689 O O . CYS A 1 87 ? -1.505 -4.866 6.811 1.00 98.06 87 CYS A O 1
ATOM 691 N N . SER A 1 88 ? 0.332 -4.655 8.086 1.00 97.50 88 SER A N 1
ATOM 692 C CA . SER A 1 88 ? -0.248 -5.265 9.288 1.00 97.50 88 SER A CA 1
ATOM 693 C C . SER A 1 88 ? -0.831 -4.205 10.226 1.00 97.50 88 SER A C 1
ATOM 695 O O . SER A 1 88 ? -0.527 -3.017 10.111 1.00 97.50 88 SER A O 1
ATOM 697 N N . GLU A 1 89 ? -1.601 -4.655 11.216 1.00 96.75 89 GLU A N 1
ATOM 698 C CA . GLU A 1 89 ? -2.054 -3.837 12.351 1.00 96.75 89 GLU A CA 1
ATOM 699 C C . GLU A 1 89 ? -0.897 -3.257 13.193 1.00 96.75 89 GLU A C 1
ATOM 701 O O . GLU A 1 89 ? -1.079 -2.260 13.886 1.00 96.75 89 GLU A O 1
ATOM 706 N N . TRP A 1 90 ? 0.316 -3.815 13.080 1.00 96.81 90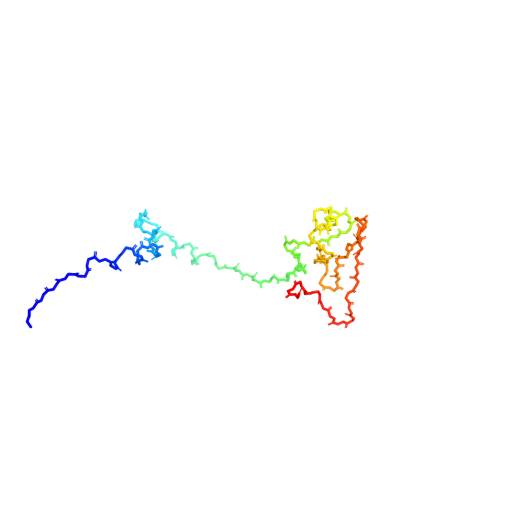 TRP A N 1
ATOM 707 C CA . TRP A 1 90 ? 1.505 -3.403 13.836 1.00 96.81 90 TRP A CA 1
ATOM 708 C C . TRP A 1 90 ? 2.510 -2.585 13.012 1.00 96.81 90 TRP A C 1
ATOM 710 O O . TRP A 1 90 ? 3.707 -2.615 13.292 1.00 96.81 90 TRP A O 1
ATOM 720 N N . GLN A 1 91 ? 2.051 -1.864 11.981 1.00 96.50 91 GLN A N 1
ATOM 721 C CA . GLN A 1 91 ? 2.893 -1.023 11.105 1.00 96.50 91 GLN A CA 1
ATOM 722 C C . GLN A 1 91 ? 3.986 -1.776 10.332 1.00 96.50 91 GLN A C 1
ATOM 724 O O . GLN A 1 91 ? 4.936 -1.174 9.841 1.00 96.50 91 GLN A O 1
ATOM 729 N N . GLN A 1 92 ? 3.855 -3.094 10.184 1.00 97.81 92 GLN A N 1
ATOM 730 C CA . GLN A 1 92 ? 4.772 -3.883 9.358 1.00 97.81 92 GLN A CA 1
ATOM 731 C C . GLN A 1 92 ? 4.323 -3.845 7.892 1.00 97.81 92 GLN A C 1
ATOM 733 O O . GLN A 1 92 ? 3.137 -4.052 7.624 1.00 97.81 92 GLN A O 1
ATOM 738 N N . CYS A 1 93 ? 5.269 -3.623 6.977 1.00 97.88 93 CYS A N 1
ATOM 739 C CA . CYS A 1 93 ? 5.055 -3.546 5.532 1.00 97.88 93 CYS A CA 1
ATOM 740 C C . CYS A 1 93 ? 5.497 -4.832 4.820 1.00 97.88 93 CYS A C 1
ATOM 742 O O . CYS A 1 93 ? 6.591 -5.347 5.067 1.00 97.88 93 CYS A O 1
ATOM 744 N N . TYR A 1 94 ? 4.673 -5.315 3.886 1.00 97.75 94 TYR A N 1
ATOM 745 C CA . TYR A 1 94 ? 4.953 -6.488 3.059 1.00 97.75 94 TYR A CA 1
ATOM 746 C C . TYR A 1 94 ? 4.634 -6.220 1.586 1.00 97.75 94 TYR A C 1
ATOM 748 O O . TYR A 1 94 ? 3.544 -5.760 1.258 1.00 97.75 94 TYR A O 1
ATOM 756 N N . VAL A 1 95 ? 5.553 -6.562 0.678 1.00 97.00 95 VAL A N 1
ATOM 757 C CA . VAL A 1 95 ? 5.278 -6.576 -0.769 1.00 97.00 95 VAL A CA 1
ATOM 758 C C . VAL A 1 95 ? 4.790 -7.967 -1.158 1.00 97.00 95 VAL A C 1
ATOM 760 O O . VAL A 1 95 ? 5.546 -8.937 -1.104 1.00 97.00 95 VAL A O 1
ATOM 763 N N . MET A 1 96 ? 3.533 -8.060 -1.572 1.00 97.38 96 MET A N 1
ATOM 764 C CA . MET A 1 96 ? 2.855 -9.313 -1.881 1.00 97.38 96 MET A CA 1
ATOM 765 C C . MET A 1 96 ? 2.645 -9.460 -3.393 1.00 97.38 96 MET A C 1
ATOM 767 O O . MET A 1 96 ? 2.256 -8.494 -4.053 1.00 97.38 96 MET A O 1
ATOM 771 N N . PRO A 1 97 ? 2.888 -10.646 -3.977 1.00 96.75 97 PRO A N 1
ATOM 772 C CA . PRO A 1 97 ? 2.560 -10.901 -5.372 1.00 96.75 97 PRO A CA 1
ATOM 773 C C . PRO A 1 97 ? 1.046 -11.044 -5.564 1.00 96.75 97 PRO A C 1
ATOM 775 O O . PRO A 1 97 ? 0.344 -11.633 -4.740 1.00 96.75 97 PRO A O 1
ATOM 778 N N . CYS A 1 98 ? 0.547 -10.552 -6.693 1.00 95.94 98 CYS A N 1
ATOM 779 C CA . CYS A 1 98 ? -0.781 -10.895 -7.185 1.00 95.94 98 CYS A CA 1
ATOM 780 C C . CYS A 1 98 ? -0.819 -12.360 -7.657 1.00 95.94 98 CYS A C 1
ATOM 782 O O . CYS A 1 98 ? 0.215 -12.984 -7.913 1.00 95.94 98 CYS A O 1
ATOM 784 N N . ALA A 1 99 ? -2.027 -12.909 -7.801 1.00 95.69 99 ALA A N 1
ATOM 785 C CA . ALA A 1 99 ? -2.203 -14.220 -8.416 1.00 95.69 99 ALA A CA 1
ATOM 786 C C . ALA A 1 99 ? -1.621 -14.242 -9.851 1.00 95.69 99 ALA A C 1
ATOM 788 O O . ALA A 1 99 ? -1.586 -13.208 -10.525 1.00 95.69 99 ALA A O 1
ATOM 789 N N . PRO A 1 100 ? -1.171 -15.405 -1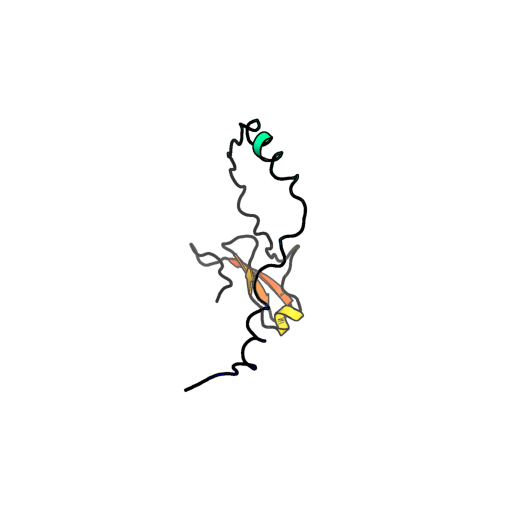0.356 1.00 95.56 100 PRO A N 1
ATOM 790 C CA . PRO A 1 100 ? -0.613 -15.493 -11.701 1.00 95.56 100 PRO A CA 1
ATOM 791 C C . PRO A 1 100 ? -1.570 -14.941 -12.767 1.00 95.56 100 PRO A C 1
ATOM 793 O O . PRO A 1 100 ? -2.733 -15.331 -12.833 1.00 95.56 100 PRO A O 1
ATOM 796 N N . GLY A 1 101 ? -1.067 -14.029 -13.604 1.00 94.62 101 GLY A N 1
ATOM 797 C CA . GLY A 1 101 ? -1.845 -13.398 -14.675 1.00 94.62 101 GLY A CA 1
ATOM 798 C C . GLY A 1 101 ? -2.798 -12.286 -14.222 1.00 94.62 101 GLY A C 1
ATOM 799 O O . GLY A 1 101 ? -3.540 -11.771 -15.057 1.00 94.62 101 GLY A O 1
ATOM 800 N N . THR A 1 102 ? -2.784 -11.892 -12.944 1.00 93.88 102 THR A N 1
ATOM 801 C CA . THR A 1 102 ? -3.597 -10.779 -12.439 1.00 93.88 102 THR A CA 1
ATOM 802 C C . THR A 1 102 ? -2.749 -9.552 -12.114 1.00 93.88 102 THR A C 1
ATOM 804 O O . THR A 1 102 ? -1.526 -9.617 -11.974 1.00 93.88 102 THR A O 1
ATOM 807 N N . VAL A 1 103 ? -3.417 -8.403 -12.043 1.00 93.62 103 VAL A N 1
ATOM 808 C CA . VAL A 1 103 ? -2.815 -7.118 -11.686 1.00 93.62 103 VAL A CA 1
ATOM 809 C C . VAL A 1 103 ? -3.578 -6.496 -10.526 1.00 93.62 103 VAL A C 1
ATOM 811 O O . VAL A 1 103 ? -4.777 -6.739 -10.368 1.00 93.62 103 VAL A O 1
ATOM 814 N N . TRP A 1 104 ? -2.888 -5.690 -9.725 1.00 92.94 104 TRP A N 1
ATOM 815 C CA . TRP A 1 104 ? -3.493 -4.953 -8.623 1.00 92.94 104 TRP A CA 1
ATOM 816 C C . TRP A 1 104 ? -4.591 -3.997 -9.110 1.00 92.94 104 TRP A C 1
ATOM 818 O O . TRP A 1 104 ? -4.424 -3.306 -10.119 1.00 92.94 104 T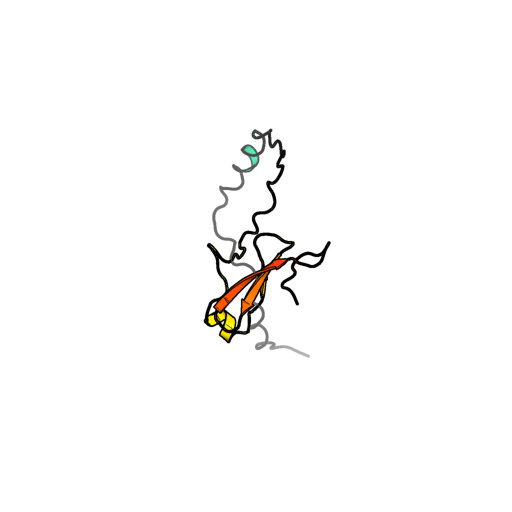RP A O 1
ATOM 828 N N . ASN A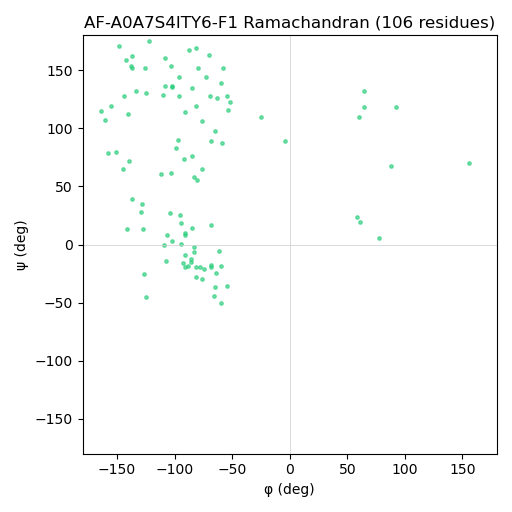 1 105 ? -5.695 -3.923 -8.361 1.00 90.25 105 ASN A N 1
ATOM 829 C CA . ASN A 1 105 ? -6.787 -2.982 -8.593 1.00 90.25 105 ASN A CA 1
ATOM 830 C C . ASN A 1 105 ? -7.322 -2.447 -7.253 1.00 90.25 105 ASN A C 1
ATOM 832 O O . ASN A 1 105 ? -7.921 -3.191 -6.485 1.00 90.25 105 ASN A O 1
ATOM 836 N N . GLN A 1 106 ? -7.114 -1.151 -7.001 1.00 86.44 106 GLN A N 1
ATOM 837 C CA . GLN A 1 106 ? -7.494 -0.456 -5.761 1.00 86.44 106 GLN A CA 1
ATOM 838 C C . GLN A 1 106 ? -8.970 -0.004 -5.732 1.00 86.44 106 GLN A C 1
ATOM 840 O O . GLN A 1 106 ? -9.404 0.605 -4.764 1.00 86.44 106 GLN A O 1
ATOM 845 N N . SER A 1 107 ? -9.744 -0.216 -6.797 1.00 80.19 107 SER A N 1
ATOM 846 C CA . SER A 1 107 ? -11.111 0.317 -6.919 1.00 80.19 107 SER A CA 1
ATOM 847 C C . SER A 1 107 ? -12.201 -0.541 -6.261 1.00 80.19 107 SER A C 1
ATOM 849 O O . SER A 1 107 ? -13.374 -0.334 -6.572 1.00 80.19 107 SER A O 1
ATOM 851 N N . LEU A 1 108 ? -11.833 -1.505 -5.413 1.00 52.97 108 LEU A N 1
ATOM 852 C CA . LEU A 1 108 ? -12.753 -2.437 -4.752 1.00 52.97 108 LEU A CA 1
ATOM 853 C C . LEU A 1 108 ? -12.909 -2.125 -3.265 1.00 52.97 108 LEU A C 1
ATOM 855 O O . LEU A 1 108 ? -11.883 -1.799 -2.629 1.00 52.97 108 LEU A O 1
#

Mean predicted aligned error: 18.3 Å

Organism: NCBI:txid265563

pLDDT: mean 72.66, std 22.65, range [33.31, 98.06]

Foldseek 3Di:
DDDDDPPPPPPPPPPDDDPPDDDDPPPPPPVVVVVPPPPDPPPPDPPPPDQPPDAADQPPRQPLDPVCLVVVNQWGHHSDQQWIWGADNVSDIDIGGHDPPHGDDPPD

Solvent-accessible surface area (backbone atoms only — not comparable to full-atom values): 7506 Å² total; per-residue (Å²): 139,86,85,88,80,90,84,83,77,75,86,84,79,77,87,73,90,84,92,81,86,87,81,75,99,73,70,76,74,63,60,69,67,64,64,76,77,66,83,76,82,80,82,77,75,82,71,75,77,75,75,59,96,77,50,33,43,82,83,87,40,64,72,41,39,73,69,32,51,78,68,68,52,39,70,46,62,24,69,45,59,48,24,29,32,41,36,46,98,80,54,44,64,42,85,41,75,45,61,92,97,45,62,67,73,86,90,115

Nearest PDB structures (foldseek):
  3bn8-assembly1_A-2  TM=5.673E-01  e=1.939E+00  Archaeoglobus fulgidus DSM 4304

Radius of gyration: 27.3 Å; Cα contacts (8 Å, |Δi|>4): 104; chains: 1; bounding box: 68×56×54 Å

Sequence (108 aa):
RPVTSSASLTIFLLSWHQSKMFRNRIYTATIFLVAFLKGAELFTDAQPLRKLTSCFDCTSNDPCTATNINEEKFYHPACSSSQFVQCSEWQQCYVMPCAPGTVWNQSL